Protein AF-A0A530GDL8-F1 (afdb_monomer)

Solvent-accessible surface area (backbone atoms only — not comparable to full-atom values): 2308 Å² total; per-residue (Å²): 129,87,35,59,59,97,90,40,60,48,88,87,49,54,83,49,71,69,59,51,54,52,51,51,56,48,46,71,49,50,79,73,47,88,131

Radius of gyration: 13.18 Å; Cα contacts (8 Å, |Δi|>4): 13; chains: 1; bounding box: 29×8×35 Å

Sequence (35 aa):
PVVEIDGAPIANGHPGSMTLSLRQAFFDVAEKSPA

Secondary structure (DSSP, 8-state):
---EETTEESTTSS--HHHHHHHHHHHHHHTTS--

pLDDT: mean 92.2, std 9.3, range [68.19, 98.62]

Mean predicted aligned error: 4.06 Å

Foldseek 3Di:
DDQDDPNHGDPPSDDDPVNVVVVVVVCVVVVVDDD

Structure (mmCIF, N/CA/C/O backbone):
data_AF-A0A530GDL8-F1
#
_entry.id   AF-A0A530GDL8-F1
#
loop_
_atom_site.group_PDB
_atom_site.id
_atom_site.type_symbol
_atom_site.label_atom_id
_atom_site.label_alt_id
_atom_site.label_comp_id
_atom_site.label_asym_id
_atom_site.label_entity_id
_atom_site.label_seq_id
_atom_site.pdbx_PDB_ins_code
_atom_site.Cartn_x
_atom_site.Cartn_y
_atom_site.Cartn_z
_atom_site.occupancy
_atom_site.B_iso_or_equiv
_atom_site.auth_seq_id
_atom_site.auth_comp_id
_atom_site.auth_asym_id
_atom_site.auth_atom_id
_atom_site.pdbx_PDB_model_num
ATOM 1 N N . PRO A 1 1 ? -3.052 0.430 -0.569 1.00 93.12 1 PRO A N 1
ATOM 2 C CA . PRO A 1 1 ? -2.054 1.278 -1.253 1.00 93.12 1 PRO A CA 1
ATOM 3 C C . PRO A 1 1 ? -2.131 0.994 -2.748 1.00 93.12 1 PRO A C 1
ATOM 5 O O . PRO A 1 1 ? -2.170 -0.172 -3.128 1.00 93.12 1 PRO A O 1
ATOM 8 N N . VAL A 1 2 ? -2.176 2.033 -3.568 1.00 97.31 2 VAL A N 1
ATOM 9 C CA . VAL A 1 2 ? -1.945 1.878 -5.006 1.00 97.31 2 VAL A CA 1
ATOM 10 C C . VAL A 1 2 ? -0.430 1.874 -5.202 1.00 97.31 2 VAL A C 1
ATOM 12 O O . VAL A 1 2 ? 0.248 2.718 -4.619 1.00 97.31 2 VAL A O 1
ATOM 15 N N . VAL A 1 3 ? 0.100 0.893 -5.931 1.00 98.06 3 VAL A N 1
ATOM 16 C CA . VAL A 1 3 ? 1.551 0.728 -6.174 1.00 98.06 3 VAL A CA 1
ATOM 17 C C . VAL A 1 3 ? 1.912 0.761 -7.661 1.00 98.06 3 VAL A C 1
ATOM 19 O O . VAL A 1 3 ? 3.089 0.751 -8.006 1.00 98.06 3 VAL A O 1
ATOM 22 N N . GLU A 1 4 ? 0.910 0.839 -8.532 1.00 98.62 4 GLU A N 1
ATOM 23 C CA . GLU A 1 4 ? 1.046 0.852 -9.985 1.00 98.62 4 GLU A CA 1
ATOM 24 C C . GLU A 1 4 ? -0.102 1.672 -10.589 1.00 98.62 4 GLU A C 1
ATOM 26 O O . GLU A 1 4 ? -1.220 1.635 -10.064 1.00 98.62 4 GLU A O 1
ATOM 31 N N . ILE A 1 5 ? 0.179 2.420 -11.661 1.00 98.38 5 ILE A N 1
ATOM 32 C CA . ILE A 1 5 ? -0.807 3.144 -12.479 1.00 98.38 5 ILE A CA 1
ATOM 33 C C . ILE A 1 5 ? -0.447 2.905 -13.946 1.00 98.38 5 ILE A C 1
ATOM 35 O O . ILE A 1 5 ? 0.709 3.073 -14.325 1.00 98.38 5 ILE A O 1
ATOM 39 N N . ASP A 1 6 ? -1.423 2.497 -14.759 1.00 98.19 6 ASP A N 1
ATOM 40 C CA . ASP A 1 6 ? -1.252 2.233 -16.196 1.00 98.19 6 ASP A CA 1
ATOM 41 C C . ASP A 1 6 ? -0.095 1.267 -16.531 1.00 98.19 6 ASP A C 1
ATOM 43 O O . ASP A 1 6 ? 0.617 1.439 -17.519 1.00 98.19 6 ASP A O 1
ATOM 47 N N . GLY A 1 7 ? 0.130 0.247 -15.693 1.00 97.81 7 GLY A N 1
ATOM 48 C CA . GLY A 1 7 ? 1.226 -0.714 -15.872 1.00 97.81 7 GLY A CA 1
ATOM 49 C C . GLY A 1 7 ? 2.606 -0.202 -15.440 1.00 97.81 7 GLY A C 1
ATOM 50 O O . GLY A 1 7 ? 3.582 -0.948 -15.513 1.00 97.81 7 GLY A O 1
ATOM 51 N N . ALA A 1 8 ? 2.716 1.055 -14.994 1.00 98.44 8 ALA A N 1
ATOM 52 C CA . ALA A 1 8 ? 3.962 1.643 -14.520 1.00 98.44 8 ALA A CA 1
ATOM 53 C C . ALA A 1 8 ? 4.043 1.609 -12.980 1.00 98.44 8 ALA A C 1
ATOM 55 O O . ALA A 1 8 ? 3.127 2.094 -12.302 1.00 98.44 8 ALA A O 1
ATOM 56 N N . PRO A 1 9 ? 5.138 1.081 -12.396 1.00 98.44 9 PRO A N 1
ATOM 57 C CA . PRO A 1 9 ? 5.291 1.034 -10.949 1.00 98.44 9 PRO A CA 1
ATOM 58 C C . PRO A 1 9 ? 5.459 2.442 -10.369 1.00 98.44 9 PRO A C 1
ATOM 60 O O . PRO A 1 9 ? 6.208 3.273 -10.889 1.00 98.44 9 PRO A O 1
ATOM 63 N N . ILE A 1 10 ? 4.810 2.700 -9.234 1.00 98.19 10 ILE A N 1
ATOM 64 C CA . ILE A 1 10 ? 5.060 3.908 -8.447 1.00 98.19 10 ILE A CA 1
ATOM 65 C C . ILE A 1 10 ? 6.369 3.697 -7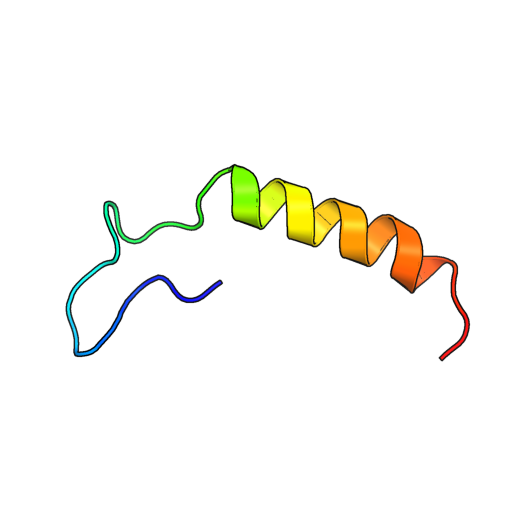.678 1.00 98.19 10 ILE A C 1
ATOM 67 O O . ILE A 1 10 ? 6.435 2.877 -6.760 1.00 98.19 10 ILE A O 1
ATOM 71 N N . ALA A 1 11 ? 7.409 4.450 -8.042 1.00 97.19 11 ALA A N 1
ATOM 72 C CA . ALA A 1 11 ? 8.753 4.347 -7.469 1.00 97.19 11 ALA A CA 1
ATOM 73 C C . ALA A 1 11 ? 9.314 2.911 -7.516 1.00 97.19 11 ALA A C 1
ATOM 75 O O . ALA A 1 11 ? 9.713 2.447 -8.579 1.00 97.19 11 ALA A O 1
ATOM 76 N N . ASN A 1 12 ? 9.363 2.210 -6.377 1.00 96.81 12 ASN A N 1
ATOM 77 C CA . ASN A 1 12 ? 9.872 0.839 -6.277 1.00 96.81 12 ASN A CA 1
ATOM 78 C C . ASN A 1 12 ? 8.774 -0.238 -6.350 1.00 96.81 12 ASN A C 1
ATOM 80 O O . ASN A 1 12 ? 9.073 -1.406 -6.130 1.00 96.81 12 ASN A O 1
ATOM 84 N N . GLY A 1 13 ? 7.516 0.132 -6.612 1.00 97.62 13 GLY A N 1
ATOM 85 C CA . GLY A 1 13 ? 6.406 -0.820 -6.722 1.00 97.62 13 GLY A CA 1
ATOM 86 C C . GLY A 1 13 ? 5.976 -1.451 -5.392 1.00 97.62 13 GLY A C 1
ATOM 87 O O . GLY A 1 13 ? 5.203 -2.408 -5.381 1.00 97.62 13 GLY A O 1
ATOM 88 N N . HIS A 1 14 ? 6.442 -0.923 -4.258 1.00 97.81 14 HIS A N 1
ATOM 89 C CA . HIS A 1 14 ? 6.081 -1.404 -2.929 1.00 97.81 14 HIS A CA 1
ATOM 90 C C . HIS A 1 14 ? 5.378 -0.314 -2.110 1.00 97.81 14 HIS A C 1
ATOM 92 O O . HIS A 1 14 ? 5.601 0.879 -2.325 1.00 97.81 14 HIS A O 1
ATOM 98 N N . PRO A 1 15 ? 4.529 -0.686 -1.133 1.00 97.69 15 PRO A N 1
ATOM 99 C CA . PRO A 1 15 ? 3.950 0.286 -0.217 1.00 97.69 15 PRO A CA 1
ATOM 100 C C . PRO A 1 15 ? 5.032 1.081 0.522 1.00 97.69 15 PRO A C 1
ATOM 102 O O . PRO A 1 15 ? 5.902 0.508 1.177 1.00 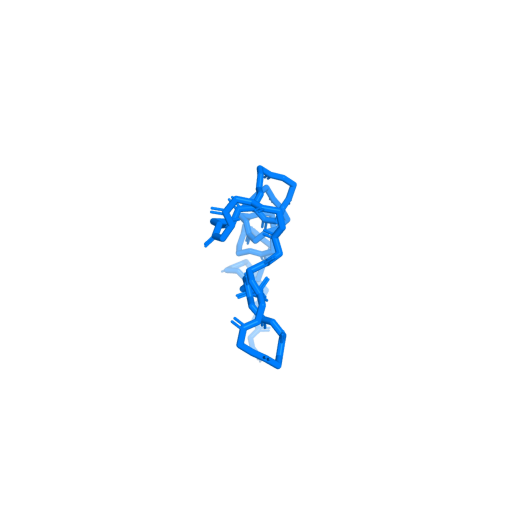97.69 15 PRO A O 1
ATOM 105 N N . GLY A 1 16 ? 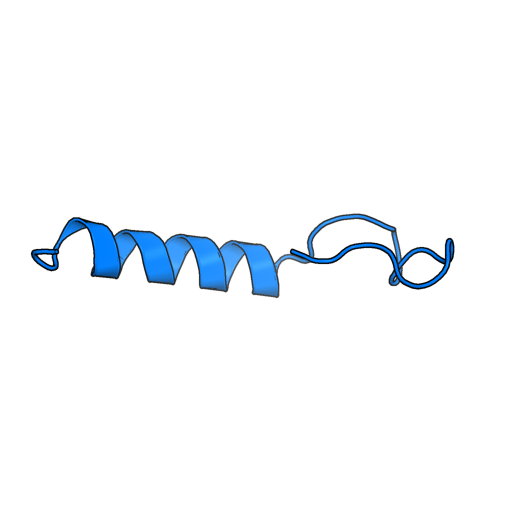4.946 2.408 0.452 1.00 97.69 16 GLY A N 1
ATOM 106 C CA . GLY A 1 16 ? 5.851 3.291 1.181 1.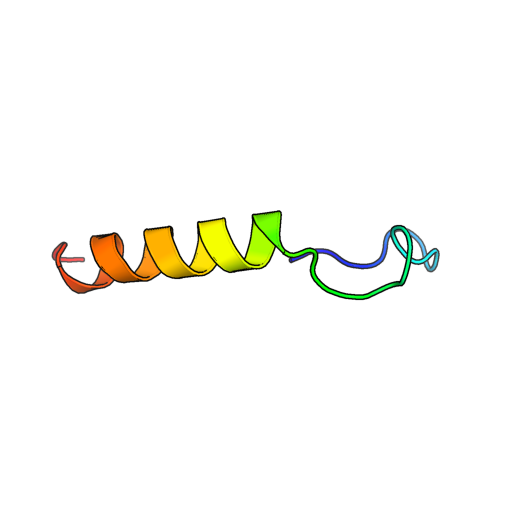00 97.69 16 GLY A CA 1
ATOM 107 C C . GLY A 1 16 ? 5.596 3.281 2.690 1.00 97.69 16 GLY A C 1
ATOM 108 O O . GLY A 1 16 ? 4.476 3.037 3.149 1.00 97.69 16 GLY A O 1
ATOM 109 N N . SER A 1 17 ? 6.629 3.623 3.465 1.00 97.12 17 SER A N 1
ATOM 110 C CA . SER A 1 17 ? 6.567 3.704 4.932 1.00 97.12 17 SER A CA 1
ATOM 111 C C . SER A 1 17 ? 5.456 4.635 5.424 1.00 97.12 17 SER A C 1
ATOM 113 O O . SER A 1 17 ? 4.710 4.265 6.323 1.00 97.12 17 SER A O 1
ATOM 115 N N . MET A 1 18 ? 5.265 5.791 4.780 1.00 97.38 18 MET A N 1
ATOM 116 C CA . MET A 1 18 ? 4.185 6.725 5.124 1.00 97.38 18 MET A CA 1
ATOM 117 C C . MET A 1 18 ? 2.798 6.089 4.981 1.00 97.38 18 MET A C 1
ATOM 119 O O . MET A 1 18 ? 1.962 6.216 5.872 1.00 97.38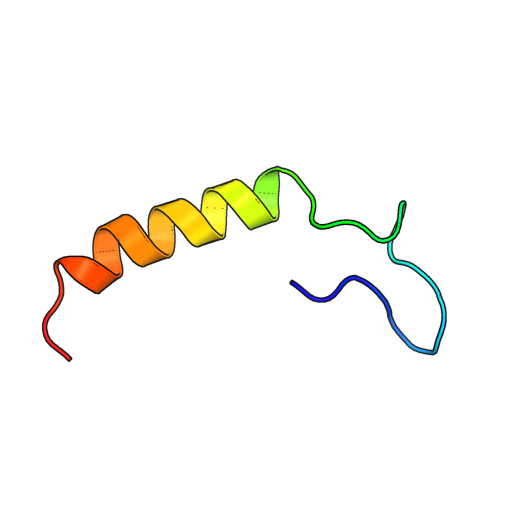 18 MET A O 1
ATOM 123 N N . THR A 1 19 ? 2.547 5.357 3.891 1.00 97.56 19 THR A N 1
ATOM 124 C CA . THR A 1 19 ? 1.263 4.673 3.695 1.00 97.56 19 THR A CA 1
ATOM 125 C C . THR A 1 19 ? 1.041 3.564 4.722 1.00 97.56 19 THR A C 1
ATOM 127 O O . THR A 1 19 ? -0.090 3.365 5.162 1.00 97.56 19 THR A O 1
ATOM 130 N 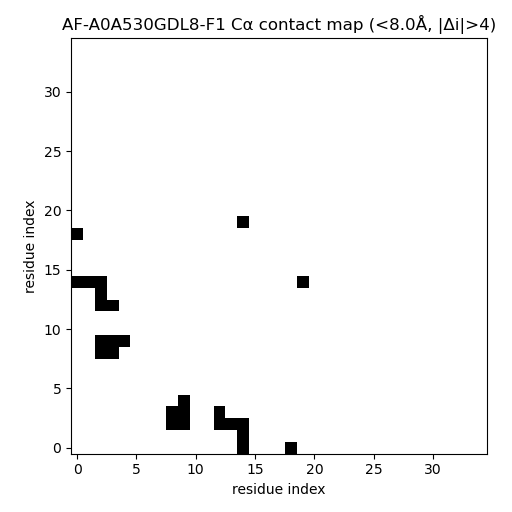N . LEU A 1 20 ? 2.100 2.850 5.118 1.00 96.81 20 LEU A N 1
ATOM 131 C CA . LEU A 1 20 ? 2.019 1.832 6.167 1.00 96.81 20 LEU A CA 1
ATOM 132 C C . LEU A 1 20 ? 1.693 2.456 7.531 1.00 96.81 20 LEU A C 1
ATOM 134 O O . LEU A 1 20 ? 0.771 1.985 8.193 1.00 96.81 20 LEU A O 1
ATOM 138 N N . SER A 1 21 ? 2.362 3.551 7.905 1.00 97.19 21 SER A N 1
ATOM 139 C CA . SER A 1 21 ? 2.088 4.277 9.153 1.00 97.19 21 SER A CA 1
ATOM 140 C C . SER A 1 21 ? 0.656 4.813 9.212 1.00 97.19 21 SER A C 1
ATOM 142 O O . SER A 1 21 ? -0.022 4.647 10.222 1.00 97.19 21 SER A O 1
ATOM 144 N N . LEU A 1 22 ? 0.162 5.406 8.119 1.00 96.44 22 LEU A N 1
ATOM 145 C CA . LEU A 1 22 ? -1.215 5.908 8.036 1.00 96.44 22 LEU A CA 1
ATOM 146 C C . LEU A 1 22 ? -2.247 4.786 8.173 1.00 96.44 22 LEU A C 1
ATOM 148 O O . LEU A 1 22 ? -3.241 4.946 8.876 1.00 96.44 22 LEU A O 1
ATOM 152 N N . ARG A 1 23 ? -2.010 3.640 7.525 1.00 94.81 23 ARG A N 1
ATOM 153 C CA . ARG A 1 23 ? -2.882 2.469 7.653 1.00 94.81 23 ARG A CA 1
ATOM 154 C C . ARG A 1 23 ? -2.943 1.973 9.095 1.00 94.81 23 ARG A C 1
ATOM 156 O O . ARG A 1 23 ? -4.037 1.678 9.564 1.00 94.81 23 ARG A O 1
ATOM 163 N N . GLN A 1 24 ? -1.796 1.857 9.765 1.00 94.88 24 GLN A N 1
ATOM 164 C CA . GLN A 1 24 ? -1.760 1.400 11.153 1.00 94.88 24 GLN A CA 1
ATOM 165 C C . GLN A 1 24 ? -2.560 2.349 12.049 1.00 94.88 24 GLN A C 1
ATOM 167 O O . GLN A 1 24 ? -3.477 1.911 12.734 1.00 94.88 24 GLN A O 1
ATOM 172 N N . ALA A 1 25 ? -2.296 3.655 11.948 1.00 94.62 25 ALA A N 1
ATOM 173 C CA . ALA A 1 25 ? -3.009 4.668 12.722 1.00 94.62 25 ALA A CA 1
ATOM 174 C C . ALA A 1 25 ? -4.525 4.660 12.461 1.00 94.62 25 ALA A C 1
ATOM 176 O O . ALA A 1 25 ? -5.311 4.868 13.382 1.00 94.62 25 ALA A O 1
ATOM 177 N N . PHE A 1 26 ? -4.948 4.404 11.218 1.00 91.88 26 PHE A N 1
ATOM 178 C CA . PHE A 1 26 ? -6.364 4.255 10.894 1.00 91.88 26 PHE A CA 1
ATOM 179 C C . PHE A 1 26 ? -6.993 3.079 11.647 1.00 91.88 26 PHE A C 1
ATOM 181 O O . PHE A 1 26 ? -8.030 3.266 12.277 1.00 91.88 26 PHE A O 1
ATOM 188 N N . PHE A 1 27 ? -6.373 1.895 11.626 1.00 89.94 27 PHE A N 1
ATOM 189 C CA . PHE A 1 27 ? -6.904 0.730 12.341 1.00 89.94 27 PHE A CA 1
ATOM 190 C C . PHE A 1 27 ? -6.889 0.924 13.860 1.00 89.94 27 PHE A C 1
ATOM 192 O O . PHE A 1 27 ? -7.889 0.627 14.504 1.00 89.94 27 PHE A O 1
ATOM 199 N N . ASP A 1 28 ? -5.851 1.548 14.422 1.00 90.06 28 ASP A N 1
ATOM 200 C CA . ASP A 1 28 ? -5.771 1.842 15.862 1.00 90.06 28 ASP A CA 1
ATOM 201 C C . ASP A 1 28 ? -6.933 2.718 16.380 1.00 90.06 28 ASP A C 1
ATOM 203 O O . ASP A 1 28 ? -7.242 2.700 17.581 1.00 90.06 28 ASP A O 1
ATOM 207 N N . VAL A 1 29 ? -7.539 3.523 15.496 1.00 87.62 29 VAL A N 1
ATOM 208 C CA . VAL A 1 29 ? -8.704 4.381 15.773 1.00 87.62 29 VAL A CA 1
ATOM 209 C C . VAL A 1 29 ? -10.011 3.684 15.398 1.00 87.62 29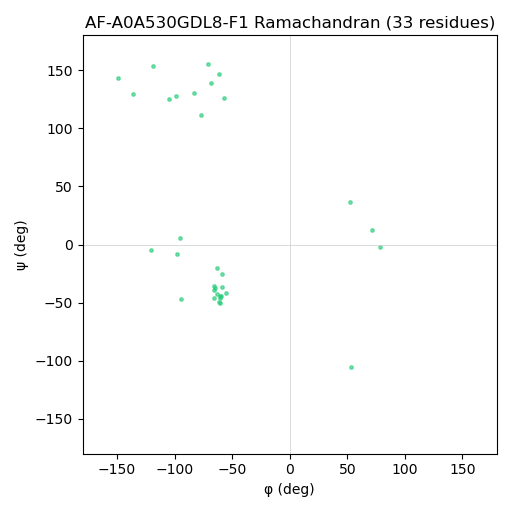 VAL A C 1
ATOM 211 O O . VAL A 1 29 ? -10.962 3.693 16.183 1.00 87.62 29 VAL A O 1
ATOM 214 N N . ALA A 1 30 ? -10.067 3.075 14.214 1.00 83.62 30 ALA A N 1
ATOM 215 C CA . ALA A 1 30 ? -11.257 2.411 13.697 1.00 83.62 30 ALA A CA 1
ATOM 216 C C . ALA A 1 30 ? -11.651 1.194 14.548 1.00 83.62 30 ALA A C 1
ATOM 218 O O . ALA A 1 30 ? -12.830 1.020 14.820 1.00 83.62 30 ALA A O 1
ATOM 219 N N . GLU A 1 31 ? -10.696 0.412 15.064 1.00 75.44 31 GLU A N 1
ATOM 220 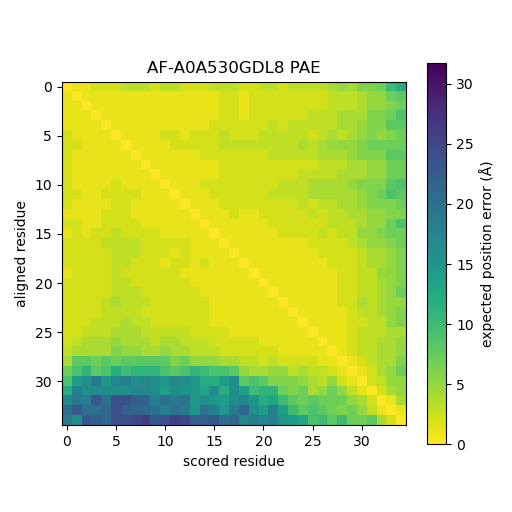C CA . GLU A 1 31 ? -10.970 -0.727 15.961 1.00 75.44 31 GLU A CA 1
ATOM 221 C C . GLU A 1 31 ? -11.616 -0.317 17.292 1.00 75.44 31 GLU A C 1
ATOM 223 O O . GLU A 1 31 ? -12.238 -1.135 17.967 1.00 75.44 31 GLU A O 1
ATOM 228 N N . LYS A 1 32 ? -11.487 0.955 17.681 1.00 74.25 32 LYS A N 1
ATOM 229 C CA . LYS A 1 32 ? -12.076 1.504 18.911 1.00 74.25 32 LYS A CA 1
ATOM 230 C C . LYS A 1 32 ? -13.389 2.238 18.664 1.00 74.25 32 LYS A C 1
ATOM 232 O O . LYS A 1 32 ? -14.044 2.638 19.625 1.00 74.25 32 LYS A O 1
ATOM 237 N N . SER A 1 33 ? -13.752 2.447 17.402 1.00 68.19 33 SER A N 1
ATOM 238 C CA . SER A 1 33 ? -14.926 3.222 17.015 1.00 68.19 33 SER A CA 1
ATOM 239 C C . SER A 1 33 ? -16.024 2.263 16.548 1.00 68.19 33 SER A C 1
ATOM 241 O O . SER A 1 33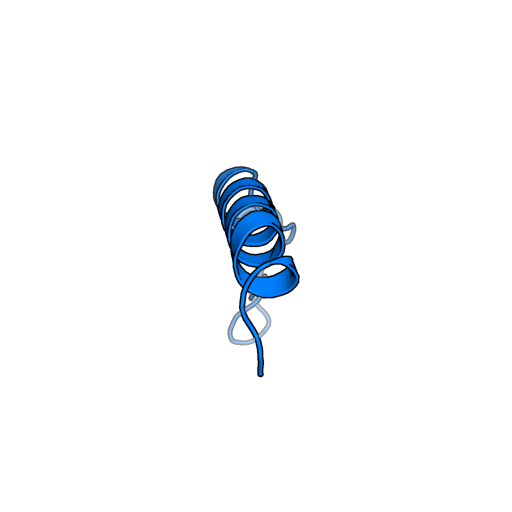 ? -15.763 1.436 15.677 1.00 68.19 33 SER A O 1
ATOM 243 N N . PRO A 1 34 ? -17.238 2.319 17.123 1.00 68.69 34 PRO A N 1
ATOM 244 C CA . PRO A 1 34 ? -18.338 1.477 16.665 1.00 68.69 34 PRO A CA 1
ATOM 245 C C . PRO A 1 34 ? -18.684 1.782 15.199 1.00 68.69 34 PRO A C 1
ATOM 247 O O . PRO A 1 34 ? -18.536 2.922 14.752 1.00 68.69 34 PRO A O 1
ATOM 250 N N . ALA A 1 35 ? -19.107 0.741 14.476 1.00 69.06 35 ALA A N 1
ATOM 251 C CA . ALA A 1 35 ? -19.489 0.799 13.064 1.00 69.06 35 ALA A CA 1
ATOM 252 C C . ALA A 1 35 ? -20.846 1.481 12.841 1.00 69.06 35 ALA A C 1
ATOM 254 O O . ALA A 1 35 ? -21.736 1.321 13.710 1.00 69.06 35 ALA A O 1
#